Protein AF-A0A0P0CI06-F1 (afdb_monomer_lite)

Radius of gyration: 18.33 Å; chains: 1; bounding box: 47×27×50 Å

Organism: NCBI:txid1712692

Structure (mmCIF, N/CA/C/O backbone):
data_AF-A0A0P0CI06-F1
#
_entry.id   AF-A0A0P0CI06-F1
#
loop_
_atom_site.group_PDB
_atom_site.id
_atom_site.type_symbol
_atom_site.label_atom_id
_atom_site.label_alt_id
_atom_site.label_comp_id
_atom_site.label_asym_id
_atom_site.label_entity_id
_atom_site.label_seq_id
_atom_site.pdbx_PDB_ins_code
_atom_site.Cartn_x
_atom_site.Cartn_y
_atom_site.Cartn_z
_atom_site.occupancy
_atom_site.B_iso_or_equiv
_atom_site.auth_seq_id
_atom_site.auth_comp_id
_atom_site.auth_asym_id
_atom_site.auth_atom_id
_atom_site.pdbx_PDB_model_num
ATOM 1 N N . MET A 1 1 ? 15.697 -10.608 -11.692 1.00 60.62 1 MET A N 1
ATOM 2 C CA . MET A 1 1 ? 15.991 -10.357 -10.259 1.00 60.62 1 MET A CA 1
ATOM 3 C C . MET A 1 1 ? 15.048 -9.305 -9.669 1.00 60.62 1 MET A C 1
ATOM 5 O O . MET A 1 1 ? 14.407 -9.570 -8.665 1.00 60.62 1 MET A O 1
ATOM 9 N N . SER A 1 2 ? 14.908 -8.154 -10.326 1.00 72.00 2 SER A N 1
ATOM 10 C CA . SER A 1 2 ? 14.047 -7.011 -9.966 1.00 72.00 2 SER A CA 1
ATOM 11 C C . SER A 1 2 ? 12.576 -7.360 -9.684 1.00 72.00 2 SER A C 1
ATOM 13 O O . SER A 1 2 ? 12.085 -7.031 -8.609 1.00 72.00 2 SER A O 1
ATOM 15 N N . TYR A 1 3 ? 11.882 -8.079 -10.579 1.00 78.25 3 TYR A N 1
ATOM 16 C CA . TYR A 1 3 ? 10.451 -8.404 -10.403 1.00 78.25 3 TYR A CA 1
ATOM 17 C C . TYR A 1 3 ? 10.147 -9.184 -9.108 1.00 78.25 3 TYR A C 1
ATOM 19 O O . TYR A 1 3 ? 9.128 -8.950 -8.464 1.00 78.25 3 TYR A O 1
ATOM 27 N N . SER A 1 4 ? 11.049 -10.083 -8.692 1.00 84.06 4 SER A N 1
ATOM 28 C CA . SER A 1 4 ? 10.864 -10.897 -7.482 1.00 84.06 4 SER A CA 1
ATOM 29 C C . SER A 1 4 ? 10.875 -10.059 -6.203 1.00 84.06 4 SER A C 1
ATOM 31 O O . SER A 1 4 ? 10.192 -10.416 -5.246 1.00 84.06 4 SER A O 1
ATOM 33 N N . LEU A 1 5 ? 11.636 -8.958 -6.172 1.00 84.56 5 LEU A N 1
ATOM 34 C CA . LEU A 1 5 ? 11.678 -8.056 -5.020 1.00 84.56 5 LEU A CA 1
ATOM 35 C C . LEU A 1 5 ? 10.378 -7.255 -4.902 1.00 84.56 5 LEU A C 1
ATOM 37 O O . LEU A 1 5 ? 9.838 -7.149 -3.806 1.00 84.56 5 LEU A O 1
ATOM 41 N N . PHE A 1 6 ? 9.838 -6.760 -6.022 1.00 84.94 6 PHE A N 1
ATOM 42 C CA . PHE A 1 6 ? 8.550 -6.057 -6.030 1.00 84.94 6 PHE A CA 1
ATOM 43 C C . PHE A 1 6 ? 7.412 -6.949 -5.527 1.00 84.94 6 PHE A C 1
ATOM 45 O O . PHE A 1 6 ? 6.653 -6.538 -4.654 1.00 84.94 6 PHE A O 1
ATOM 52 N N . ILE A 1 7 ? 7.359 -8.206 -5.979 1.00 87.06 7 ILE A N 1
ATOM 53 C CA . ILE A 1 7 ? 6.356 -9.179 -5.515 1.00 87.06 7 ILE A CA 1
ATOM 54 C C . ILE A 1 7 ? 6.484 -9.435 -4.005 1.00 87.06 7 ILE A C 1
ATOM 56 O O . ILE A 1 7 ? 5.476 -9.472 -3.302 1.00 87.06 7 ILE A O 1
ATOM 60 N N . LEU A 1 8 ? 7.707 -9.564 -3.480 1.00 89.56 8 LEU A N 1
ATOM 61 C CA . LEU A 1 8 ? 7.924 -9.764 -2.045 1.00 89.56 8 LEU A CA 1
ATOM 62 C C . LEU A 1 8 ? 7.441 -8.558 -1.228 1.00 89.56 8 LEU A C 1
ATOM 64 O O . LEU A 1 8 ? 6.755 -8.734 -0.222 1.00 89.56 8 LEU A O 1
ATOM 68 N N . ILE A 1 9 ? 7.746 -7.339 -1.681 1.00 88.62 9 ILE A N 1
ATOM 69 C CA . ILE A 1 9 ? 7.307 -6.098 -1.025 1.00 88.62 9 ILE A CA 1
ATOM 70 C C . ILE A 1 9 ? 5.778 -5.960 -1.080 1.00 88.62 9 ILE A C 1
ATOM 72 O O . ILE A 1 9 ? 5.174 -5.518 -0.100 1.00 88.62 9 ILE A O 1
ATOM 76 N N . PHE A 1 10 ? 5.149 -6.368 -2.185 1.00 89.19 10 PHE A N 1
ATOM 77 C CA . PHE A 1 10 ? 3.694 -6.375 -2.336 1.00 89.19 10 PHE A CA 1
ATOM 78 C C . PHE A 1 10 ? 3.022 -7.327 -1.336 1.00 89.19 10 PHE A C 1
ATOM 80 O O . PHE A 1 10 ? 2.103 -6.925 -0.622 1.00 89.19 10 PHE A O 1
ATOM 87 N N . ILE A 1 11 ? 3.532 -8.556 -1.203 1.00 89.69 11 ILE A N 1
ATOM 88 C CA . ILE A 1 11 ? 3.026 -9.537 -0.229 1.00 89.69 11 ILE A CA 1
ATOM 89 C C . ILE A 1 11 ? 3.201 -9.021 1.205 1.00 89.69 11 ILE A C 1
ATOM 91 O O . ILE A 1 11 ? 2.275 -9.117 2.012 1.00 89.69 11 ILE A O 1
ATOM 95 N N . PHE A 1 12 ? 4.355 -8.426 1.525 1.00 89.44 12 PHE A N 1
ATOM 96 C CA . PHE A 1 12 ? 4.593 -7.832 2.843 1.00 89.44 12 PHE A CA 1
ATOM 97 C C . PHE A 1 12 ? 3.637 -6.672 3.143 1.00 89.44 12 PHE A C 1
ATOM 99 O O . PHE A 1 12 ? 3.192 -6.525 4.281 1.00 89.44 12 PHE A O 1
ATOM 106 N N . ASN A 1 13 ? 3.289 -5.871 2.133 1.00 88.69 13 ASN A N 1
ATOM 107 C CA . ASN A 1 13 ? 2.318 -4.789 2.280 1.00 88.69 13 ASN A CA 1
ATOM 108 C C . ASN A 1 13 ? 0.909 -5.294 2.556 1.00 88.69 13 ASN A C 1
ATOM 110 O O . ASN A 1 13 ? 0.246 -4.786 3.457 1.00 88.69 13 ASN A O 1
ATOM 114 N N . ILE A 1 14 ? 0.473 -6.325 1.832 1.00 87.56 14 ILE A N 1
ATOM 115 C CA . ILE A 1 14 ? -0.820 -6.966 2.090 1.00 87.56 14 ILE A CA 1
ATOM 116 C C . ILE A 1 14 ? -0.845 -7.547 3.505 1.00 87.56 14 ILE A C 1
ATOM 118 O O . ILE A 1 14 ? -1.809 -7.344 4.240 1.00 87.56 14 ILE A O 1
ATOM 122 N N . LEU A 1 15 ? 0.231 -8.219 3.923 1.00 88.25 15 LEU A N 1
ATOM 123 C CA . LEU A 1 15 ? 0.335 -8.758 5.276 1.00 88.25 15 LEU A CA 1
ATOM 124 C C . LEU A 1 15 ? 0.249 -7.644 6.334 1.00 88.25 15 LEU A C 1
ATOM 126 O O . LEU A 1 15 ? -0.466 -7.785 7.325 1.00 88.25 15 LEU A O 1
ATOM 130 N N . LEU A 1 16 ? 0.933 -6.518 6.115 1.00 86.19 16 LEU A N 1
ATOM 131 C CA . LEU A 1 16 ? 0.882 -5.359 7.007 1.00 86.19 16 LEU A CA 1
ATOM 132 C C . LEU A 1 16 ? -0.532 -4.767 7.100 1.00 86.19 16 LEU A C 1
ATOM 134 O O . LEU A 1 16 ? -0.977 -4.443 8.204 1.00 86.19 16 LEU A O 1
ATOM 138 N N . LEU A 1 17 ? -1.237 -4.666 5.969 1.00 83.56 17 LEU A N 1
ATOM 139 C CA . LEU A 1 17 ? -2.616 -4.179 5.893 1.00 83.56 17 LEU A CA 1
ATOM 140 C C . LEU A 1 17 ? -3.557 -5.050 6.738 1.00 83.56 17 LEU A C 1
ATOM 142 O O . LEU A 1 17 ? -4.317 -4.529 7.553 1.00 83.56 17 LEU A O 1
ATOM 146 N N . VAL A 1 18 ? -3.447 -6.376 6.604 1.00 83.38 18 VAL A N 1
ATOM 147 C CA . VAL A 1 18 ? -4.265 -7.345 7.355 1.00 83.38 18 VAL A CA 1
ATOM 148 C C . VAL A 1 18 ? -3.977 -7.284 8.861 1.00 83.38 18 VAL A C 1
ATOM 150 O O . VAL A 1 18 ? -4.884 -7.447 9.675 1.00 83.38 18 VAL A O 1
ATOM 153 N N . LEU A 1 19 ? -2.732 -7.014 9.261 1.00 79.81 19 LEU A N 1
ATOM 154 C CA . LEU A 1 19 ? -2.330 -7.001 10.673 1.00 79.81 19 LEU A CA 1
ATOM 155 C C . LEU A 1 19 ? -2.631 -5.679 11.407 1.00 79.81 19 LEU A C 1
ATOM 157 O O . LEU A 1 19 ? -2.636 -5.660 12.641 1.00 79.81 19 LEU A O 1
ATOM 161 N N . ARG A 1 20 ? -2.858 -4.561 10.702 1.00 65.75 20 ARG A N 1
ATOM 162 C CA . ARG A 1 20 ? -2.966 -3.212 11.304 1.00 65.75 20 ARG A CA 1
ATOM 163 C C . ARG A 1 20 ? -4.364 -2.579 11.204 1.00 65.75 20 ARG A C 1
ATOM 165 O O . ARG A 1 20 ? -4.490 -1.359 11.109 1.00 65.75 20 ARG A O 1
ATOM 172 N N . VAL A 1 21 ? -5.417 -3.385 11.354 1.00 64.69 21 VAL A N 1
ATOM 173 C CA . VAL A 1 21 ? -6.837 -2.962 11.326 1.00 64.69 21 VAL A CA 1
ATOM 174 C C . VAL A 1 21 ? -7.283 -2.297 12.642 1.00 64.69 21 VAL A C 1
ATOM 176 O O . VAL A 1 21 ? -8.157 -2.796 13.344 1.00 64.69 21 VAL A O 1
ATOM 179 N N . LYS A 1 22 ? -6.647 -1.197 13.054 1.00 74.19 22 LYS A N 1
ATOM 180 C CA . LYS A 1 22 ? -7.115 -0.416 14.225 1.00 74.19 22 LYS A CA 1
ATOM 181 C C . LYS A 1 22 ? -7.213 1.074 13.946 1.00 74.19 22 LYS A C 1
ATOM 183 O O . LYS A 1 22 ? -8.201 1.698 14.306 1.00 74.19 22 LYS A O 1
ATOM 188 N N . ASN A 1 23 ? -6.220 1.630 13.260 1.00 80.88 23 ASN A N 1
ATOM 189 C CA . ASN A 1 23 ? -6.209 3.042 12.905 1.00 80.88 23 ASN A CA 1
ATOM 190 C C . ASN A 1 23 ? -6.560 3.167 11.426 1.00 80.88 23 ASN A C 1
ATOM 192 O O . ASN A 1 23 ? -5.760 2.784 10.575 1.00 80.88 23 ASN A O 1
ATOM 196 N N . LEU A 1 24 ? -7.734 3.719 11.122 1.00 79.69 24 LEU A N 1
ATOM 197 C CA . LEU A 1 24 ? -8.233 3.820 9.748 1.00 79.69 24 LEU A CA 1
ATOM 198 C C . LEU A 1 24 ? -7.300 4.653 8.845 1.00 79.69 24 LEU A C 1
ATOM 200 O O . LEU A 1 24 ? -7.091 4.302 7.690 1.00 79.69 24 LEU A O 1
ATOM 204 N N . LEU A 1 25 ? -6.617 5.661 9.401 1.00 83.38 25 LEU A N 1
ATOM 205 C CA . LEU A 1 25 ? -5.571 6.412 8.694 1.00 83.38 25 LEU A CA 1
ATOM 206 C C . LEU A 1 25 ? -4.376 5.535 8.274 1.00 83.38 25 LEU A C 1
ATOM 208 O O . LEU A 1 25 ? -3.828 5.707 7.191 1.00 83.38 25 LEU A O 1
ATOM 212 N N . LEU A 1 26 ? -3.979 4.576 9.115 1.00 83.25 26 LEU A N 1
ATOM 213 C CA . LEU A 1 26 ? -2.858 3.673 8.836 1.00 83.25 26 LEU A CA 1
ATOM 214 C C . LEU A 1 26 ? -3.238 2.660 7.743 1.00 83.25 26 LEU A C 1
ATOM 216 O O . LEU A 1 26 ? -2.414 2.331 6.895 1.00 83.25 26 LEU A O 1
ATOM 220 N N . ILE A 1 27 ? -4.505 2.236 7.717 1.00 85.75 27 ILE A N 1
ATOM 221 C CA . ILE A 1 27 ? -5.067 1.397 6.649 1.00 85.75 27 ILE A CA 1
ATOM 222 C C . ILE A 1 27 ? -5.037 2.150 5.311 1.00 85.75 27 ILE A C 1
ATOM 224 O O . ILE A 1 27 ? -4.592 1.588 4.313 1.00 85.75 27 ILE A O 1
ATOM 228 N N . LEU A 1 28 ? -5.439 3.427 5.294 1.00 86.00 28 LEU A N 1
ATOM 229 C CA . LEU A 1 28 ? -5.393 4.253 4.084 1.00 86.00 28 LEU A CA 1
ATOM 230 C C . LEU A 1 28 ? -3.967 4.459 3.560 1.00 86.00 28 LEU A C 1
ATOM 232 O O . LEU A 1 28 ? -3.721 4.315 2.366 1.00 86.00 28 LEU A O 1
ATOM 236 N N . PHE A 1 29 ? -3.016 4.740 4.451 1.00 83.56 29 PHE A N 1
ATOM 237 C CA . PHE A 1 29 ? -1.613 4.910 4.070 1.00 83.56 29 PHE A CA 1
ATOM 238 C C . PHE A 1 29 ? -1.002 3.615 3.504 1.00 83.56 29 PHE A C 1
ATOM 240 O O . PHE A 1 29 ? -0.264 3.640 2.520 1.00 83.56 29 PHE A O 1
ATOM 247 N N . ALA A 1 30 ? -1.347 2.461 4.082 1.00 87.25 30 ALA A N 1
ATOM 248 C CA . ALA A 1 30 ? -0.932 1.164 3.548 1.00 87.25 30 ALA A CA 1
ATOM 249 C C . ALA A 1 30 ? -1.559 0.870 2.170 1.00 87.25 30 ALA A C 1
ATOM 251 O O . ALA A 1 30 ? -0.929 0.230 1.328 1.00 87.25 30 ALA A O 1
ATOM 252 N N . PHE A 1 31 ? -2.773 1.364 1.911 1.00 85.00 31 PHE A N 1
ATOM 253 C CA . PHE A 1 31 ? -3.431 1.233 0.612 1.00 85.00 31 PHE A CA 1
ATOM 254 C C . PHE A 1 31 ? -2.750 2.073 -0.480 1.00 85.00 31 PHE A C 1
ATOM 256 O O . PHE A 1 31 ? -2.506 1.571 -1.578 1.00 85.00 31 PHE A O 1
ATOM 263 N N . GLU A 1 32 ? -2.358 3.311 -0.171 1.00 89.44 32 GLU A N 1
ATOM 264 C CA . GLU A 1 32 ? -1.591 4.162 -1.092 1.00 89.44 32 GLU A CA 1
ATOM 265 C C . GLU A 1 32 ? -0.240 3.523 -1.457 1.00 89.44 32 GLU A C 1
ATOM 267 O O . GLU A 1 32 ? 0.143 3.471 -2.630 1.00 89.44 32 GLU A O 1
ATOM 272 N N . PHE A 1 33 ? 0.452 2.931 -0.477 1.00 87.62 33 PHE A N 1
ATOM 273 C CA . PHE A 1 33 ? 1.701 2.210 -0.732 1.00 87.62 33 PHE A CA 1
ATOM 274 C C . PHE A 1 33 ? 1.496 0.966 -1.620 1.00 87.62 33 PHE A C 1
ATOM 276 O O . PHE A 1 33 ? 2.348 0.648 -2.457 1.00 87.62 33 PHE A O 1
ATOM 283 N N . LEU A 1 34 ? 0.361 0.272 -1.486 1.00 90.88 34 LEU A N 1
ATOM 284 C CA . LEU A 1 34 ? 0.008 -0.875 -2.328 1.00 90.88 34 LEU A CA 1
ATOM 285 C C . LEU A 1 34 ? -0.214 -0.456 -3.792 1.00 90.88 34 LEU A C 1
ATOM 287 O O . LEU A 1 34 ? 0.307 -1.113 -4.699 1.00 90.88 34 LEU A O 1
ATOM 291 N N . ILE A 1 35 ? -0.910 0.663 -4.020 1.00 91.69 35 ILE A N 1
ATOM 292 C CA . ILE A 1 35 ? -1.110 1.254 -5.355 1.00 91.69 35 ILE A CA 1
ATOM 293 C C . ILE A 1 35 ? 0.230 1.673 -5.976 1.00 91.69 35 ILE A C 1
ATOM 295 O O . ILE A 1 35 ? 0.478 1.412 -7.153 1.00 91.69 35 ILE A O 1
ATOM 299 N N . LEU A 1 36 ? 1.141 2.271 -5.209 1.00 89.56 36 LEU A N 1
ATOM 300 C CA . LEU A 1 36 ? 2.459 2.622 -5.747 1.00 89.56 36 LEU A CA 1
ATOM 301 C C . LEU A 1 36 ? 3.272 1.387 -6.155 1.00 89.56 36 LEU A C 1
ATOM 303 O O . LEU A 1 36 ? 3.971 1.423 -7.168 1.00 89.56 36 LEU A O 1
ATOM 307 N N . ASN A 1 37 ? 3.155 0.277 -5.422 1.00 89.12 37 ASN A N 1
ATOM 308 C CA . ASN A 1 37 ? 3.837 -0.965 -5.784 1.00 89.12 37 ASN A CA 1
ATOM 309 C C . ASN A 1 37 ? 3.294 -1.554 -7.097 1.00 89.12 37 ASN A C 1
ATOM 311 O O . ASN A 1 37 ? 4.078 -1.943 -7.965 1.00 89.12 37 ASN A O 1
ATOM 315 N N . ILE A 1 38 ? 1.965 -1.550 -7.279 1.00 86.81 38 IL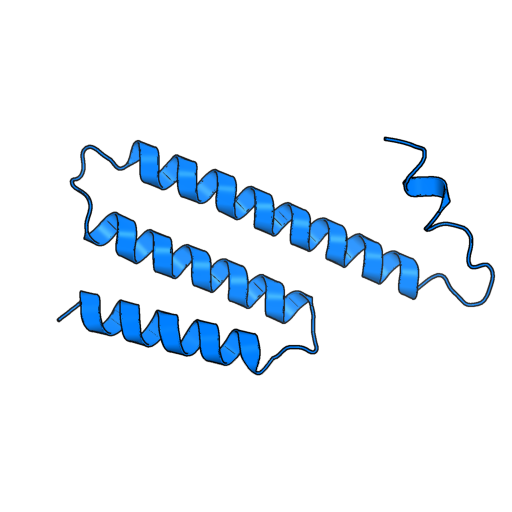E A N 1
ATOM 316 C CA . ILE A 1 38 ? 1.340 -2.015 -8.526 1.00 86.81 38 ILE A CA 1
ATOM 317 C C . ILE A 1 38 ? 1.719 -1.110 -9.706 1.00 86.81 38 ILE A C 1
ATOM 319 O 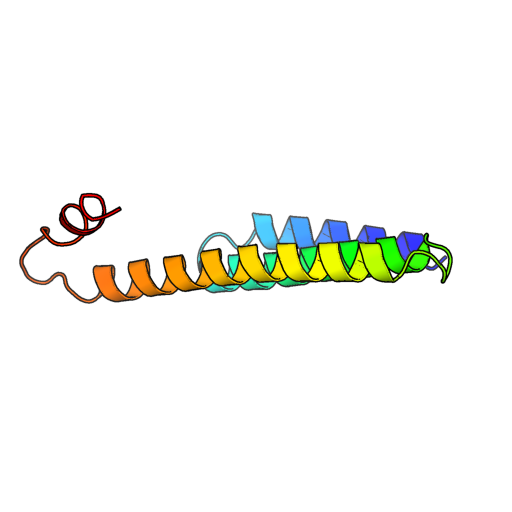O . ILE A 1 38 ? 2.001 -1.613 -10.792 1.00 86.81 38 ILE A O 1
ATOM 323 N N . PHE A 1 39 ? 1.819 0.205 -9.486 1.00 88.44 39 PHE A N 1
ATOM 324 C CA . PHE A 1 39 ? 2.271 1.153 -10.503 1.00 88.44 39 PHE A CA 1
ATOM 325 C C . PHE A 1 39 ? 3.726 0.900 -10.911 1.00 88.44 39 PHE A C 1
ATOM 327 O O . PHE A 1 39 ? 4.025 0.840 -12.101 1.00 88.44 39 PHE A O 1
ATOM 334 N N . PHE A 1 40 ? 4.630 0.687 -9.950 1.00 84.12 40 PHE A N 1
ATOM 335 C CA . PHE A 1 40 ? 6.037 0.402 -10.251 1.00 84.12 40 PHE A CA 1
ATOM 336 C C . PHE A 1 40 ? 6.198 -0.903 -11.040 1.00 84.12 40 PHE A C 1
ATOM 338 O O . PHE A 1 40 ? 7.005 -0.984 -11.966 1.00 84.12 40 PHE A O 1
ATOM 345 N N . MET A 1 41 ? 5.390 -1.911 -10.705 1.00 82.94 41 MET A N 1
ATOM 346 C CA . MET A 1 41 ? 5.338 -3.180 -11.426 1.00 82.94 41 MET A CA 1
ATOM 347 C C . MET A 1 41 ? 4.797 -2.975 -12.854 1.00 82.94 41 MET A C 1
ATOM 349 O O . MET A 1 41 ? 5.415 -3.439 -13.809 1.00 82.94 41 MET A O 1
ATOM 353 N N . TYR A 1 42 ? 3.733 -2.181 -13.023 1.00 82.31 42 TYR A N 1
ATOM 354 C CA . TYR A 1 42 ? 3.174 -1.827 -14.333 1.00 82.31 42 TYR A CA 1
ATOM 355 C C . TYR A 1 42 ? 4.179 -1.061 -15.207 1.00 82.31 42 TYR A C 1
ATOM 357 O O . TYR A 1 42 ? 4.383 -1.415 -16.364 1.00 82.31 42 TYR A O 1
ATOM 365 N N . VAL A 1 43 ? 4.876 -0.058 -14.668 1.00 82.62 43 VAL A N 1
ATOM 366 C CA . VAL A 1 43 ? 5.908 0.691 -15.412 1.00 82.62 43 VAL A CA 1
ATOM 367 C C . VAL A 1 43 ? 7.076 -0.211 -15.816 1.00 82.62 43 VAL A C 1
ATOM 369 O O . VAL A 1 43 ? 7.640 -0.036 -16.890 1.00 82.62 43 VAL A O 1
ATOM 372 N N . TYR A 1 44 ? 7.426 -1.199 -14.990 1.00 80.38 44 TYR A N 1
ATOM 373 C CA . TYR A 1 44 ? 8.549 -2.094 -15.262 1.00 80.38 44 TYR A CA 1
ATOM 374 C C . TYR A 1 44 ? 8.235 -3.217 -16.273 1.00 80.38 44 TYR A C 1
ATOM 376 O O . TYR A 1 44 ? 9.164 -3.833 -16.804 1.00 80.38 44 TYR A O 1
ATOM 384 N N . LEU A 1 45 ? 6.957 -3.499 -16.555 1.00 77.69 45 LEU A N 1
ATOM 385 C CA . LEU A 1 45 ? 6.555 -4.408 -17.640 1.00 77.69 45 LEU A CA 1
ATOM 386 C C . LEU A 1 45 ? 6.218 -3.689 -18.950 1.00 77.69 45 LEU A C 1
ATOM 388 O O . LEU A 1 45 ? 6.292 -4.318 -20.004 1.00 77.69 45 LEU A O 1
ATOM 392 N N . ASN A 1 46 ? 5.833 -2.414 -18.904 1.00 74.88 46 ASN A N 1
ATOM 393 C CA . ASN A 1 46 ? 5.360 -1.713 -20.093 1.00 74.88 46 ASN A CA 1
ATOM 394 C C . ASN A 1 46 ? 6.480 -1.088 -20.925 1.00 74.88 46 ASN A C 1
ATOM 396 O O . ASN A 1 46 ? 7.506 -0.630 -20.423 1.00 74.88 46 ASN A O 1
ATOM 400 N N . ASN A 1 47 ? 6.229 -1.020 -22.231 1.00 74.31 47 ASN A N 1
ATOM 401 C CA . ASN A 1 47 ? 7.039 -0.242 -23.156 1.00 74.31 47 ASN A CA 1
ATOM 402 C C . ASN A 1 47 ? 6.819 1.267 -22.933 1.00 74.31 47 ASN A C 1
ATOM 404 O O . ASN A 1 47 ? 5.730 1.682 -22.528 1.00 74.31 47 ASN A O 1
ATOM 408 N N . PRO A 1 48 ? 7.806 2.121 -23.266 1.00 67.44 48 PRO A N 1
ATOM 409 C CA . PRO A 1 48 ? 7.727 3.570 -23.051 1.00 67.44 48 PRO A CA 1
ATOM 410 C C . PRO A 1 48 ? 6.572 4.263 -23.801 1.00 67.44 48 PRO A C 1
ATOM 412 O O . PRO A 1 48 ? 6.240 5.403 -23.495 1.00 67.44 48 PRO A O 1
ATOM 415 N N . SER A 1 49 ? 5.935 3.594 -24.766 1.00 67.50 49 SER A N 1
ATOM 416 C CA . SER A 1 49 ? 4.766 4.102 -25.491 1.00 67.50 49 SER A CA 1
ATOM 417 C C . SER A 1 49 ? 3.459 4.068 -24.687 1.00 67.50 49 SER A C 1
ATOM 419 O O . SER A 1 49 ? 2.517 4.755 -25.068 1.00 67.50 49 SER A O 1
ATOM 421 N N . GLU A 1 50 ? 3.385 3.316 -23.584 1.00 74.00 50 GLU A N 1
ATOM 422 C CA . GLU A 1 50 ? 2.157 3.145 -22.781 1.00 74.00 50 GLU A CA 1
ATOM 423 C C . GLU A 1 50 ? 2.188 3.912 -21.446 1.00 74.00 50 GLU A C 1
ATOM 425 O O . GLU A 1 50 ? 1.433 3.643 -20.518 1.00 74.00 50 GLU A O 1
ATOM 430 N N . ILE A 1 51 ? 3.052 4.922 -21.324 1.00 77.38 51 ILE A N 1
ATOM 431 C CA . ILE A 1 51 ? 3.152 5.735 -20.100 1.00 77.38 51 ILE A CA 1
ATOM 432 C C . ILE A 1 51 ? 1.859 6.537 -19.840 1.00 77.38 51 ILE A C 1
ATOM 434 O O . ILE A 1 51 ? 1.525 6.842 -18.699 1.00 77.38 51 ILE A O 1
ATOM 438 N N . SER A 1 52 ? 1.082 6.866 -20.873 1.00 81.88 52 SER A N 1
ATOM 439 C CA . SER A 1 52 ? -0.179 7.599 -20.706 1.00 81.88 52 SER A CA 1
ATOM 440 C C . SER A 1 52 ? -1.250 6.786 -19.969 1.00 81.88 52 SER A C 1
ATOM 442 O O . SER A 1 52 ? -1.945 7.343 -19.119 1.00 81.88 52 SER A O 1
ATOM 444 N N . SER A 1 53 ? -1.364 5.477 -20.220 1.00 79.56 53 SER A N 1
ATOM 445 C CA . SER A 1 53 ? -2.320 4.613 -19.509 1.00 79.56 53 SER A CA 1
ATOM 446 C C . SER A 1 53 ? -1.918 4.407 -18.046 1.00 79.56 53 SER A C 1
ATOM 448 O O . SER A 1 53 ? -2.786 4.400 -17.171 1.00 79.56 53 SER A O 1
ATOM 450 N N . SER A 1 54 ? -0.612 4.328 -17.756 1.00 84.38 54 SER A N 1
ATOM 451 C CA . SER A 1 54 ? -0.106 4.205 -16.381 1.00 84.38 54 SER A CA 1
ATOM 452 C C . SER A 1 54 ? -0.414 5.445 -15.537 1.00 84.38 54 SER A C 1
ATOM 454 O O . SER A 1 54 ? -0.785 5.321 -14.368 1.00 84.38 54 SER A O 1
ATOM 456 N N . LEU A 1 55 ? -0.329 6.639 -16.132 1.00 87.44 55 LEU A N 1
ATOM 457 C CA . LEU A 1 55 ? -0.658 7.901 -15.465 1.00 87.44 55 LEU A CA 1
ATOM 458 C C . LEU A 1 55 ? -2.159 8.047 -15.196 1.00 87.44 55 LEU A C 1
ATOM 460 O O . LEU A 1 55 ? -2.540 8.500 -14.117 1.00 87.44 55 LEU A O 1
ATOM 464 N N . VAL A 1 56 ? -3.014 7.631 -16.137 1.00 90.19 56 VAL A N 1
ATOM 465 C CA . VAL A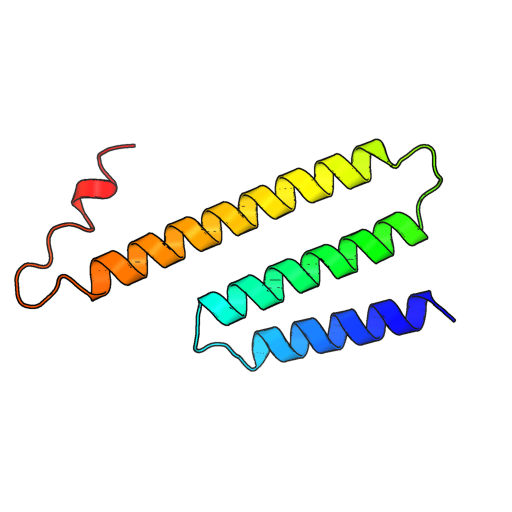 1 56 ? -4.473 7.629 -15.929 1.00 90.19 56 VAL A CA 1
ATOM 466 C C . VAL A 1 56 ? -4.856 6.670 -14.800 1.00 90.19 56 VAL A C 1
ATOM 468 O O . VAL A 1 56 ? -5.638 7.042 -13.926 1.00 90.19 56 VAL A O 1
ATOM 471 N N . PHE A 1 57 ? -4.260 5.474 -14.762 1.00 87.19 57 PHE A N 1
ATOM 472 C CA . PHE A 1 57 ? -4.448 4.530 -13.659 1.00 87.19 57 PHE A CA 1
ATOM 473 C C . PHE A 1 57 ? -4.059 5.143 -12.304 1.00 87.19 57 PHE A C 1
ATOM 475 O O . PHE A 1 57 ? -4.825 5.051 -11.342 1.00 87.19 57 PHE A O 1
ATOM 482 N N . LEU A 1 58 ? -2.906 5.818 -12.236 1.00 90.50 58 LEU A N 1
ATOM 483 C CA . LEU A 1 58 ? -2.438 6.467 -11.010 1.00 90.50 58 LEU A CA 1
ATOM 484 C C . LEU A 1 58 ? -3.397 7.581 -10.547 1.00 90.50 58 LEU A C 1
ATOM 486 O O . LEU A 1 58 ? -3.675 7.691 -9.354 1.00 90.50 58 LEU A O 1
ATOM 490 N N . ALA A 1 59 ? -3.929 8.379 -11.478 1.00 93.31 59 ALA A N 1
ATOM 491 C CA . ALA A 1 59 ? -4.864 9.460 -11.166 1.00 93.31 59 ALA A CA 1
ATOM 492 C C . ALA A 1 59 ? -6.191 8.939 -10.588 1.00 93.31 59 ALA A C 1
ATOM 494 O O . ALA A 1 59 ? -6.675 9.477 -9.591 1.00 93.31 59 ALA A O 1
ATOM 495 N N . VAL A 1 60 ? -6.752 7.870 -11.167 1.00 91.44 60 VAL A N 1
ATOM 496 C CA . VAL A 1 60 ? -7.971 7.230 -10.641 1.00 91.44 60 VAL A CA 1
ATOM 497 C C . VAL A 1 60 ? -7.715 6.660 -9.245 1.00 91.44 60 VAL A C 1
ATOM 499 O O . VAL A 1 60 ? -8.489 6.911 -8.325 1.00 91.44 60 VAL A O 1
ATOM 502 N N . ALA A 1 61 ? -6.592 5.966 -9.051 1.00 91.38 61 ALA A N 1
ATOM 503 C CA . ALA A 1 61 ? -6.257 5.368 -7.762 1.00 91.38 61 ALA A CA 1
ATOM 504 C C . ALA A 1 61 ? -6.019 6.417 -6.653 1.00 91.38 61 ALA A C 1
ATOM 506 O O . ALA A 1 61 ? -6.444 6.221 -5.513 1.00 91.38 61 ALA A O 1
ATOM 507 N N . ALA A 1 62 ? -5.400 7.557 -6.981 1.00 93.19 62 ALA A N 1
ATOM 508 C CA . ALA A 1 62 ? -5.262 8.685 -6.057 1.00 93.19 62 ALA A CA 1
ATOM 509 C C . ALA A 1 62 ? -6.618 9.339 -5.718 1.00 93.19 62 ALA A C 1
ATOM 511 O O . ALA A 1 62 ? -6.824 9.782 -4.585 1.00 93.19 62 ALA A O 1
ATOM 512 N N . GLY A 1 63 ? -7.557 9.364 -6.671 1.00 93.12 63 GLY A N 1
ATOM 513 C CA . GLY A 1 63 ? -8.931 9.823 -6.450 1.00 93.12 63 GLY A CA 1
ATOM 514 C C . GLY A 1 63 ? -9.667 8.981 -5.405 1.00 93.12 63 GLY A C 1
ATOM 515 O O . GLY A 1 63 ? -10.224 9.530 -4.455 1.00 93.12 63 GLY A O 1
ATOM 516 N N . GLU A 1 64 ? -9.584 7.656 -5.515 1.00 89.56 64 GLU A N 1
ATOM 517 C CA . GLU A 1 64 ? -10.170 6.728 -4.535 1.00 89.56 64 GLU A CA 1
ATOM 518 C C . GLU A 1 64 ? -9.545 6.882 -3.137 1.00 89.56 64 GLU A C 1
ATOM 520 O O . GLU A 1 64 ? -10.246 6.880 -2.123 1.00 89.56 64 GLU A O 1
ATOM 525 N N . ALA A 1 65 ? -8.228 7.101 -3.059 1.00 90.81 65 ALA A N 1
ATOM 526 C CA . ALA A 1 65 ? -7.558 7.382 -1.788 1.00 90.81 65 ALA A CA 1
ATOM 527 C C . ALA A 1 65 ? -8.054 8.696 -1.146 1.00 90.81 65 ALA A C 1
ATOM 529 O O . ALA A 1 65 ? -8.269 8.751 0.068 1.00 90.81 65 ALA A O 1
ATOM 530 N N . SER A 1 66 ? -8.296 9.740 -1.951 1.00 92.50 66 SER A N 1
ATOM 531 C CA . SER A 1 66 ? -8.866 11.011 -1.482 1.00 92.50 66 SER A CA 1
ATOM 532 C C . SER A 1 66 ? -10.297 10.849 -0.954 1.00 92.50 66 SER A C 1
ATOM 534 O O . SER A 1 66 ? -10.621 11.408 0.098 1.00 92.50 66 SER A O 1
ATOM 536 N N . LEU A 1 67 ? -11.126 10.031 -1.615 1.00 90.19 67 LEU A N 1
ATOM 537 C CA . LEU A 1 67 ? -12.467 9.670 -1.135 1.00 90.19 67 LEU A CA 1
ATOM 538 C C . LEU A 1 67 ? -12.414 8.906 0.198 1.00 90.19 67 LEU A C 1
ATOM 540 O O . LEU A 1 67 ? -13.181 9.195 1.117 1.00 90.19 67 LEU A O 1
ATOM 544 N N . GLY A 1 68 ? -11.467 7.980 0.355 1.00 90.75 68 GLY A N 1
ATOM 545 C CA . GLY A 1 68 ? -11.251 7.302 1.636 1.00 90.75 68 GLY A CA 1
ATOM 546 C C . GLY A 1 68 ? -10.855 8.270 2.761 1.00 90.75 68 GLY A C 1
ATOM 547 O O . GLY A 1 68 ? -11.286 8.112 3.906 1.00 90.75 68 GLY A O 1
ATOM 548 N N . LEU A 1 69 ? -10.059 9.299 2.446 1.00 87.50 69 LEU A N 1
ATOM 549 C CA . LEU A 1 69 ? -9.597 10.281 3.426 1.00 87.50 69 LEU A CA 1
ATOM 550 C C . LEU A 1 69 ? -10.716 11.257 3.816 1.00 87.50 69 LEU A C 1
ATOM 552 O O . LEU A 1 69 ? -10.836 11.618 4.987 1.00 87.50 69 LEU A O 1
ATOM 556 N N . SER A 1 70 ? -11.559 11.667 2.865 1.00 89.94 70 SER A N 1
ATOM 557 C CA . SER A 1 70 ? -12.718 12.520 3.152 1.00 89.94 70 SER A 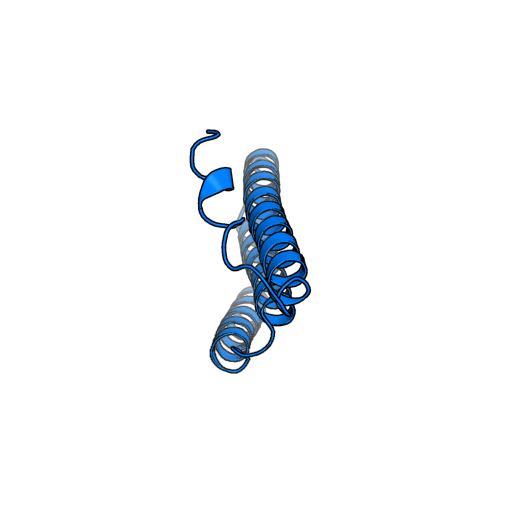CA 1
ATOM 558 C C . SER A 1 70 ? -13.736 11.799 4.044 1.00 89.94 70 SER A C 1
ATOM 560 O O . SER A 1 70 ? -14.230 12.393 5.007 1.00 89.94 70 SER A O 1
ATOM 562 N N . LEU A 1 71 ? -13.953 10.498 3.821 1.00 89.00 71 LEU A N 1
ATOM 563 C CA . LEU A 1 71 ? -14.769 9.647 4.689 1.00 89.00 71 LEU A CA 1
ATOM 564 C C . LEU A 1 71 ? -14.158 9.499 6.091 1.00 89.00 71 LEU A C 1
ATOM 566 O O . LEU A 1 71 ? -14.867 9.628 7.090 1.00 89.00 71 LEU A O 1
ATOM 570 N N . LEU A 1 72 ? -12.838 9.307 6.191 1.00 85.94 72 LEU A N 1
ATOM 571 C CA . LEU A 1 72 ? -12.138 9.300 7.479 1.00 85.94 72 LEU A CA 1
ATOM 572 C C . LEU A 1 72 ? -12.372 10.611 8.252 1.00 85.94 72 LEU A C 1
ATOM 574 O O . LEU A 1 72 ? -12.670 10.576 9.446 1.00 85.94 72 LEU A O 1
ATOM 578 N N . VAL A 1 73 ? -12.262 11.763 7.584 1.00 86.81 73 VAL A N 1
ATOM 579 C CA . VAL A 1 73 ? -12.496 13.078 8.205 1.00 86.81 73 VAL A CA 1
ATOM 580 C C . VAL A 1 73 ? -13.952 13.231 8.660 1.00 86.81 73 VAL A C 1
ATOM 582 O O . VAL A 1 73 ? -14.183 13.772 9.744 1.00 86.81 73 VAL A O 1
ATOM 585 N N . ALA A 1 74 ? -14.923 12.731 7.892 1.00 83.75 74 ALA A N 1
ATOM 586 C CA . ALA A 1 74 ? -16.334 12.736 8.283 1.00 83.75 74 ALA A CA 1
ATOM 587 C C . ALA A 1 74 ? -16.581 11.911 9.562 1.00 83.75 74 ALA A C 1
ATOM 589 O O . ALA A 1 74 ? 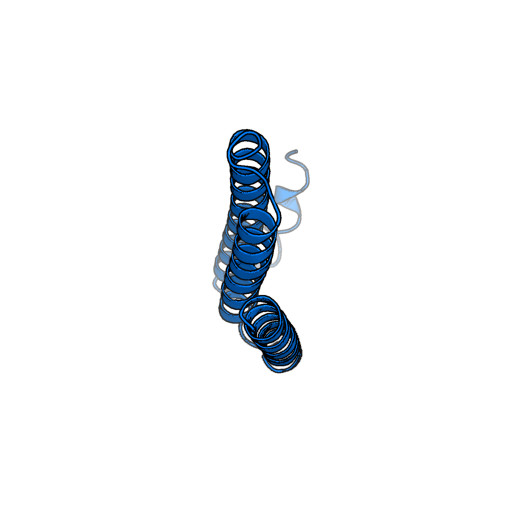-17.222 12.403 10.491 1.00 83.75 74 ALA A O 1
ATOM 590 N N . ILE A 1 75 ? -15.997 10.710 9.663 1.00 81.06 75 ILE A N 1
ATOM 591 C CA . ILE A 1 75 ? -16.111 9.849 10.855 1.00 81.06 75 ILE A CA 1
ATOM 592 C C . ILE A 1 75 ? -15.478 10.516 12.084 1.00 81.06 75 ILE A C 1
ATOM 594 O O . ILE A 1 75 ? -16.080 10.535 13.159 1.00 81.06 75 ILE A O 1
ATOM 598 N N . VAL A 1 76 ? -14.281 11.097 11.940 1.00 82.62 76 VAL A N 1
ATOM 599 C CA . VAL A 1 76 ? -13.586 11.765 13.055 1.00 82.62 76 VAL A CA 1
ATOM 600 C C . VAL A 1 76 ? -14.366 12.991 13.550 1.00 82.62 76 VAL A C 1
ATOM 602 O O . VAL A 1 76 ? -14.442 13.211 14.758 1.00 82.62 76 VAL A O 1
ATOM 605 N N . ARG A 1 77 ? -14.983 13.771 12.650 1.00 77.31 77 ARG A N 1
ATOM 606 C CA . ARG A 1 77 ? -15.817 14.929 13.027 1.00 77.31 77 ARG A CA 1
ATOM 607 C C . ARG A 1 77 ? -17.153 14.523 13.657 1.00 77.31 77 ARG A C 1
ATOM 609 O O . ARG A 1 77 ? -17.593 15.209 14.573 1.00 77.31 77 ARG A O 1
ATOM 616 N N . GLY A 1 78 ? -17.758 13.415 13.222 1.00 64.94 78 GLY A N 1
ATOM 617 C CA . GLY A 1 78 ? -18.982 12.875 13.824 1.00 64.94 78 GLY A CA 1
ATOM 618 C C . GLY A 1 78 ? -18.753 12.305 15.227 1.00 64.94 78 GLY A C 1
ATOM 619 O O . GLY A 1 78 ? -19.486 12.628 16.152 1.00 64.94 78 GLY A O 1
ATOM 620 N N . SER A 1 79 ? -17.676 11.536 15.429 1.00 63.44 79 SER A N 1
ATOM 621 C CA . SER A 1 79 ? -17.387 10.907 16.728 1.00 63.44 79 SER A CA 1
ATOM 622 C C . SER A 1 79 ? -16.942 11.895 17.820 1.00 63.44 79 SER A C 1
ATOM 624 O O . SER A 1 79 ? -16.967 11.542 18.996 1.00 63.44 79 SER A O 1
ATOM 626 N N . GLY A 1 80 ? -16.513 13.109 17.451 1.00 53.41 80 GLY A N 1
ATOM 627 C CA . GLY A 1 80 ? -16.172 14.187 18.389 1.00 53.41 80 GLY A CA 1
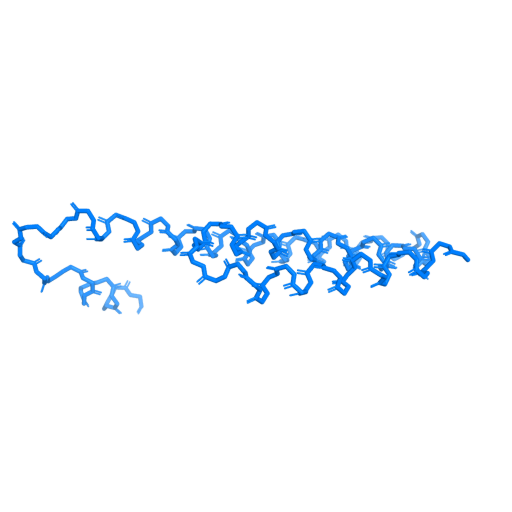ATOM 628 C C . GLY A 1 80 ? -17.360 15.062 18.804 1.00 53.41 80 GLY A C 1
ATOM 629 O O . GLY A 1 80 ? -17.201 15.909 19.682 1.00 53.41 80 GLY A O 1
ATOM 630 N N . LYS A 1 81 ? -18.534 14.872 18.187 1.00 48.81 81 LYS A N 1
ATOM 631 C CA . LYS A 1 81 ? -19.742 15.671 18.418 1.00 48.81 81 LYS A CA 1
ATOM 632 C C . LYS A 1 81 ? -20.873 14.831 19.008 1.00 48.81 81 LYS A C 1
ATOM 634 O O . LYS A 1 81 ? -22.001 14.926 18.560 1.00 48.81 81 LYS A O 1
ATOM 639 N N . ASP A 1 82 ? -20.564 14.008 20.007 1.00 44.12 82 ASP A N 1
ATOM 640 C CA . ASP A 1 82 ? -21.586 13.280 20.763 1.00 44.12 82 ASP A CA 1
ATOM 641 C C . ASP A 1 82 ? -21.236 13.216 22.254 1.00 44.12 82 ASP A C 1
ATOM 643 O O . ASP A 1 82 ? -20.824 12.207 22.822 1.00 44.12 82 ASP A O 1
ATOM 647 N N . SER A 1 83 ? -21.467 14.349 22.908 1.00 44.72 83 SER A N 1
ATOM 648 C CA . SER A 1 83 ? -22.139 14.362 24.204 1.00 44.72 83 SER A CA 1
ATOM 649 C C . SER A 1 83 ? -23.463 15.112 24.032 1.00 44.72 83 SER A C 1
ATOM 651 O O . SER A 1 83 ? -23.625 16.212 24.554 1.00 44.72 83 SER A O 1
ATOM 653 N N . GLY A 1 84 ? -24.373 14.540 23.236 1.00 48.00 84 GLY A N 1
ATOM 654 C CA . GLY A 1 84 ? -25.750 15.007 23.082 1.00 48.00 84 GLY A CA 1
ATOM 655 C C . GLY A 1 84 ? -26.162 15.176 21.622 1.00 48.00 84 GLY A C 1
ATOM 656 O O . GLY A 1 84 ? -25.717 16.109 20.971 1.00 48.00 84 GLY A O 1
ATOM 657 N N . GLU A 1 85 ? -27.090 14.322 21.193 1.00 42.19 85 GLU A N 1
ATOM 658 C CA . GLU A 1 85 ? -27.849 14.374 19.932 1.00 42.19 85 GLU A CA 1
ATOM 659 C C . GLU A 1 85 ? -27.230 13.699 18.698 1.00 42.19 85 GLU A C 1
ATOM 661 O O . GLU A 1 85 ? -26.850 14.305 17.698 1.00 42.19 85 GLU A O 1
ATOM 666 N N . SER A 1 86 ? -27.365 12.376 18.721 1.00 46.47 86 SER A N 1
ATOM 667 C CA . SER A 1 86 ? -27.360 11.457 17.589 1.00 46.47 86 SER A CA 1
ATOM 668 C C . SER A 1 86 ? -28.435 11.795 16.532 1.00 46.47 86 SER A C 1
ATOM 670 O O . SER A 1 86 ? -29.454 11.104 16.438 1.00 46.47 86 SER A O 1
ATOM 672 N N . SER A 1 87 ? -28.255 12.855 15.738 1.00 47.12 87 SER A N 1
ATOM 673 C CA . SER A 1 87 ? -29.186 13.184 14.639 1.00 47.12 87 SER A CA 1
ATOM 674 C C . SER A 1 87 ? -28.586 13.897 13.414 1.00 47.12 87 SER A C 1
ATOM 676 O O . SER A 1 87 ? -29.331 14.448 12.614 1.00 47.12 87 SER A O 1
ATOM 678 N N . GLU A 1 88 ? -27.268 13.853 13.184 1.00 52.75 88 GLU A N 1
ATOM 679 C CA . GLU A 1 88 ? -26.671 14.488 11.983 1.00 52.75 88 GLU A CA 1
ATOM 680 C C . GLU A 1 88 ? -26.189 13.534 10.887 1.00 52.75 88 GLU A C 1
ATOM 682 O O . GLU A 1 88 ? -26.009 13.951 9.748 1.00 52.75 88 GLU A O 1
ATOM 687 N N . ILE A 1 89 ? -26.018 12.243 11.174 1.00 51.41 89 ILE A N 1
ATOM 688 C CA . ILE A 1 89 ? -25.568 11.293 10.140 1.00 51.41 89 ILE A CA 1
ATOM 689 C C . ILE A 1 89 ? -26.711 10.952 9.168 1.00 51.41 89 ILE A C 1
ATOM 691 O O . ILE A 1 89 ? -26.465 10.669 7.999 1.00 51.41 89 ILE A O 1
ATOM 695 N N . LEU A 1 90 ? -27.969 11.028 9.618 1.00 49.34 90 LEU A N 1
ATOM 696 C CA . LEU A 1 90 ? -29.131 10.672 8.799 1.00 49.34 90 LEU A CA 1
ATOM 697 C C . LEU A 1 90 ? -29.574 11.807 7.854 1.00 49.34 90 LEU A C 1
ATOM 699 O O . LEU A 1 90 ? -30.067 11.522 6.770 1.00 49.34 90 LEU A O 1
ATOM 703 N N . SER A 1 91 ? -29.329 13.075 8.205 1.00 45.69 91 SER A N 1
ATOM 704 C CA . SER A 1 91 ? -29.692 14.240 7.377 1.00 45.69 91 SER A CA 1
ATOM 705 C C . SER A 1 91 ? -28.704 14.542 6.241 1.00 45.69 91 SER A C 1
ATOM 707 O O . SER A 1 91 ? -29.012 15.334 5.355 1.00 45.69 91 SER A O 1
ATOM 709 N N . LEU A 1 92 ? -27.532 13.897 6.222 1.00 54.62 92 LEU A N 1
ATOM 710 C CA . LEU A 1 92 ? -26.527 14.057 5.161 1.00 54.62 92 LEU A CA 1
ATOM 711 C C . LEU A 1 92 ? -26.764 13.111 3.965 1.00 54.62 92 LEU A C 1
ATOM 713 O O . LEU A 1 92 ? -26.283 13.385 2.870 1.00 54.62 92 LEU A O 1
ATOM 717 N N . CYS A 1 93 ? -27.534 12.030 4.149 1.00 47.34 93 CYS A N 1
ATOM 718 C CA . CYS A 1 93 ? -27.874 11.079 3.081 1.00 47.34 93 CYS A CA 1
ATOM 719 C C . CYS A 1 93 ? -29.119 11.460 2.259 1.00 47.34 93 CYS A C 1
ATOM 721 O O . CYS A 1 93 ? -29.299 10.904 1.185 1.00 47.34 93 CYS A O 1
ATOM 723 N N . GLU A 1 94 ? -29.966 12.391 2.712 1.00 43.44 94 GLU A N 1
ATOM 724 C CA . GLU A 1 94 ? -31.117 12.883 1.921 1.00 43.44 94 GLU A CA 1
ATOM 725 C C . GLU A 1 94 ? -30.765 14.074 1.007 1.00 43.44 94 GLU A C 1
ATOM 727 O O . GLU A 1 94 ? -31.616 14.573 0.274 1.00 43.44 94 GLU A O 1
ATOM 732 N N . GLY A 1 95 ? -29.515 14.547 1.045 1.00 50.94 95 GLY A N 1
ATOM 733 C CA . GLY A 1 95 ? -29.046 15.702 0.274 1.00 50.94 95 GLY A CA 1
ATOM 734 C C . GLY A 1 95 ? -28.308 15.378 -1.029 1.00 50.94 95 GLY A C 1
ATOM 735 O O . GLY A 1 95 ? -27.767 16.308 -1.631 1.00 50.94 95 GLY A O 1
ATOM 736 N N . PHE A 1 96 ? -28.247 14.109 -1.447 1.00 42.03 96 PHE A N 1
ATOM 737 C CA . PHE A 1 96 ? -27.655 13.691 -2.724 1.00 42.03 96 PHE A CA 1
ATOM 738 C C . PHE A 1 96 ? -28.585 12.753 -3.495 1.00 42.03 96 PHE A C 1
ATOM 740 O O . PHE A 1 96 ? -29.161 11.846 -2.855 1.00 42.03 96 PHE A O 1
#

Foldseek 3Di:
DVLVVLVVVLVVLVVVLVVPPPDLVVNLVSQLVNLVSVLVNVVVPDDPVCVVVSVVSNVVSVVVSVVSVVVVVVVVVVVVPPPDDPDDVVVVVVPD

InterPro domains:
  IPR039428 NADH-ubiquinone oxidoreductase chain 4L/Mnh complex subunit C1-like [PF00420] (3-87)

pLDDT: mean 77.25, std 15.4, range [42.03, 93.31]

Sequence (96 aa):
MSYSLFILIFIFNILLLVLRVKNLLLILFAFEFLILNIFFMYVYLNNPSEISSSLVFLAVAAGEASLGLSLLVAIVRGSGKDSGESSEILSLCEGF

Secondary structure (DSSP, 8-state):
-HHHHHHHHHHHHHHHHHH-TT-HHHHHHHHHHHHHHHHHHHHHHS-GGGHHHHHHHHHHHHHHHHHHHHHHHHHHHHHTS-SS---STTTTSS--